Protein AF-A0A2V5KXL5-F1 (afdb_monomer)

Radius of gyration: 15.18 Å; Cα contacts (8 Å, |Δi|>4): 80; chains: 1; bounding box: 30×37×39 Å

Structure (mmCIF, N/CA/C/O backbone):
data_AF-A0A2V5KXL5-F1
#
_entry.id   AF-A0A2V5KXL5-F1
#
loop_
_atom_site.group_PDB
_atom_site.id
_atom_site.type_symbol
_atom_site.label_atom_id
_atom_site.label_alt_id
_atom_site.label_comp_id
_atom_site.label_asym_id
_atom_site.label_entity_id
_atom_site.label_seq_id
_atom_site.pdbx_PDB_ins_code
_atom_site.Cartn_x
_atom_site.Cartn_y
_atom_site.Cartn_z
_atom_site.occupancy
_atom_site.B_iso_or_equiv
_atom_site.auth_seq_id
_atom_site.auth_comp_id
_atom_site.auth_asym_id
_atom_site.auth_atom_id
_atom_site.pdbx_PDB_model_num
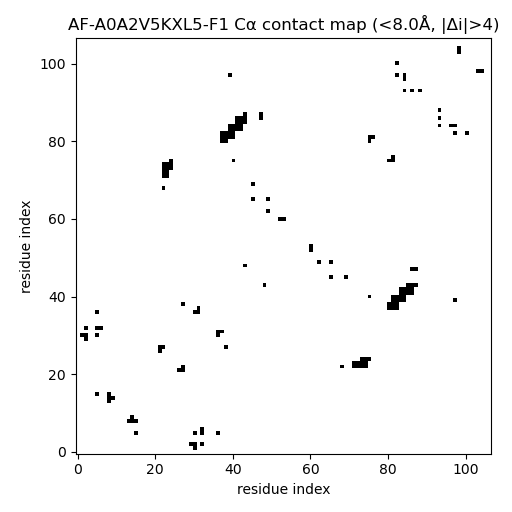ATOM 1 N N . ARG A 1 1 ? -8.866 12.163 -6.874 1.00 85.19 1 ARG A N 1
ATOM 2 C CA . ARG A 1 1 ? -9.982 11.676 -6.022 1.00 85.19 1 ARG A CA 1
ATOM 3 C C . ARG A 1 1 ? -9.499 11.134 -4.675 1.00 85.19 1 ARG A C 1
ATOM 5 O O . ARG A 1 1 ? -9.905 11.688 -3.669 1.00 85.19 1 ARG A O 1
ATOM 12 N N . LEU A 1 2 ? -8.612 10.129 -4.629 1.00 91.06 2 LEU A N 1
ATOM 13 C CA . LEU A 1 2 ? -8.173 9.527 -3.356 1.00 91.06 2 LEU A CA 1
ATOM 14 C C . LEU A 1 2 ? -7.465 10.516 -2.411 1.00 91.06 2 LEU A C 1
ATOM 16 O O . LEU A 1 2 ? -7.827 10.605 -1.247 1.00 91.06 2 LEU A O 1
ATOM 20 N N . ARG A 1 3 ? -6.541 11.333 -2.931 1.00 92.69 3 ARG A N 1
ATOM 21 C CA . ARG A 1 3 ? -5.882 12.404 -2.160 1.00 92.69 3 ARG A CA 1
ATOM 22 C C . ARG A 1 3 ? -6.875 13.377 -1.514 1.00 92.69 3 ARG A C 1
ATOM 24 O O . ARG A 1 3 ? -6.682 13.788 -0.380 1.00 92.69 3 ARG A O 1
ATOM 31 N N . GLU A 1 4 ? -7.943 13.726 -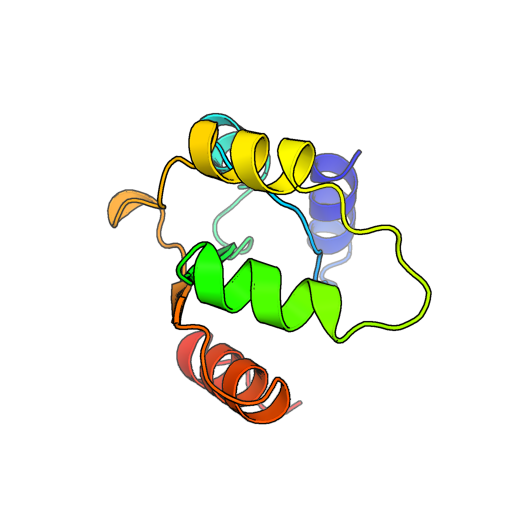2.226 1.00 93.44 4 GLU A N 1
ATOM 32 C CA . GLU A 1 4 ? -8.986 14.611 -1.696 1.00 93.44 4 GLU A CA 1
ATOM 33 C C . GLU A 1 4 ? -9.805 13.927 -0.600 1.00 93.44 4 GLU A C 1
ATOM 35 O O . GLU A 1 4 ? -10.151 14.572 0.382 1.00 93.44 4 GLU A O 1
ATOM 40 N N . GLN A 1 5 ? -10.053 12.618 -0.712 1.00 93.25 5 GLN A N 1
ATOM 41 C CA . GLN A 1 5 ? -10.679 11.854 0.369 1.00 93.25 5 GLN A CA 1
ATOM 42 C C . GLN A 1 5 ? -9.795 11.829 1.621 1.00 93.25 5 GLN A C 1
ATOM 44 O O . GLN A 1 5 ? -10.294 12.072 2.713 1.00 93.25 5 GLN A O 1
ATOM 49 N N . ILE A 1 6 ? -8.483 11.618 1.456 1.00 94.50 6 ILE A N 1
ATOM 50 C CA . ILE A 1 6 ? -7.513 11.674 2.560 1.00 94.50 6 ILE A CA 1
ATOM 51 C C . ILE A 1 6 ? -7.573 13.042 3.248 1.00 94.50 6 ILE A C 1
ATOM 53 O O . ILE A 1 6 ? -7.727 13.112 4.463 1.00 94.50 6 ILE A O 1
ATOM 57 N N . LYS A 1 7 ? -7.522 14.138 2.478 1.00 95.19 7 LYS A N 1
ATOM 58 C CA . LYS A 1 7 ? -7.626 15.497 3.031 1.00 95.19 7 LYS A CA 1
ATOM 59 C C . LYS A 1 7 ? -8.925 15.721 3.808 1.00 95.19 7 LYS A C 1
ATOM 61 O O . LYS A 1 7 ? -8.878 16.342 4.863 1.00 95.19 7 LYS A O 1
ATOM 66 N N . ARG A 1 8 ? -10.064 15.226 3.308 1.00 95.38 8 ARG A N 1
ATOM 67 C CA . ARG A 1 8 ? -11.361 15.356 3.996 1.00 95.38 8 ARG A CA 1
ATOM 68 C C . ARG A 1 8 ? -11.367 14.632 5.337 1.00 95.38 8 ARG A C 1
ATOM 70 O O . ARG A 1 8 ? -11.737 15.247 6.326 1.00 95.38 8 ARG A O 1
ATOM 77 N N . SER A 1 9 ? -10.917 13.377 5.382 1.00 94.75 9 SER A N 1
ATOM 78 C CA . SER A 1 9 ? -10.847 12.613 6.635 1.00 94.75 9 SER A CA 1
ATOM 79 C C . SER A 1 9 ? -9.898 13.264 7.643 1.00 94.75 9 SER A C 1
ATOM 81 O O . SER A 1 9 ? -10.250 13.399 8.810 1.00 94.75 9 SER A O 1
ATOM 83 N N . LEU A 1 10 ? -8.742 13.766 7.187 1.00 94.31 10 LEU A N 1
ATOM 84 C CA . LEU A 1 10 ? -7.812 14.514 8.041 1.00 94.31 10 LEU A CA 1
ATOM 85 C C . LEU A 1 10 ? -8.447 15.799 8.597 1.00 94.31 10 LEU A C 1
ATOM 87 O O . LEU A 1 10 ? -8.331 16.071 9.790 1.00 94.31 10 LEU A O 1
ATOM 91 N N . ALA A 1 11 ? -9.144 16.572 7.759 1.00 95.12 11 ALA A N 1
ATOM 92 C CA . ALA A 1 11 ? -9.824 17.798 8.182 1.00 95.12 11 ALA A CA 1
ATOM 93 C C . ALA A 1 11 ? -10.963 17.522 9.180 1.00 95.12 11 ALA A C 1
ATOM 95 O O . ALA A 1 11 ? -11.138 18.281 10.130 1.00 95.12 11 ALA A O 1
ATOM 96 N N . ALA A 1 12 ? -11.694 16.420 8.995 1.00 95.44 12 ALA A N 1
ATOM 97 C CA . ALA A 1 12 ? -12.751 15.969 9.897 1.00 95.44 12 ALA A CA 1
ATOM 98 C C . ALA A 1 12 ? -12.223 15.281 11.173 1.00 95.44 12 ALA A C 1
ATOM 100 O O . ALA A 1 12 ? -13.009 14.988 12.069 1.00 95.44 12 ALA A O 1
ATOM 101 N N . ARG A 1 13 ? -10.905 15.036 11.277 1.00 92.50 13 ARG A N 1
ATOM 102 C CA . ARG A 1 13 ? -10.269 14.234 12.342 1.00 92.50 13 ARG A CA 1
ATOM 103 C C . ARG A 1 13 ? -10.859 12.823 12.466 1.00 92.50 13 ARG A C 1
ATOM 105 O O . ARG A 1 13 ? -10.965 12.273 13.559 1.00 92.50 13 ARG A O 1
ATOM 112 N N . GLU A 1 14 ? -11.219 12.235 11.332 1.00 93.44 14 GLU A N 1
ATOM 113 C CA . GLU A 1 14 ? -11.768 10.886 11.245 1.00 93.44 14 GLU A CA 1
ATOM 114 C C . GLU A 1 14 ? -10.701 9.880 10.810 1.00 93.44 14 GLU A C 1
ATOM 116 O O . GLU 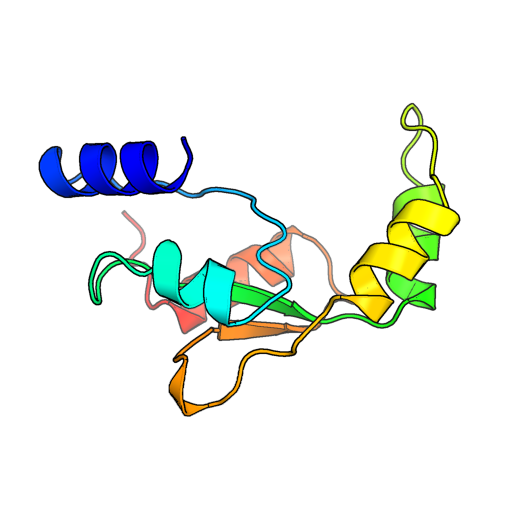A 1 14 ? -9.869 10.149 9.938 1.00 93.44 14 GLU A O 1
ATOM 121 N N . ASN A 1 15 ? -10.771 8.674 11.373 1.00 91.44 15 ASN A N 1
ATOM 122 C CA . ASN A 1 15 ? -9.941 7.557 10.941 1.00 91.44 15 ASN A CA 1
ATOM 123 C C . ASN A 1 15 ? -10.535 6.918 9.680 1.00 91.44 15 ASN A C 1
ATOM 125 O O . ASN A 1 15 ? -11.721 6.595 9.639 1.00 91.44 15 ASN A O 1
ATOM 129 N N . ALA A 1 16 ? -9.700 6.669 8.670 1.00 92.56 16 ALA A N 1
ATOM 130 C CA . ALA A 1 16 ? -10.108 6.006 7.436 1.00 92.56 16 ALA A CA 1
ATOM 131 C C . ALA A 1 16 ? -9.065 4.977 6.984 1.00 92.56 16 ALA A C 1
ATOM 133 O O . ALA A 1 16 ? -7.861 5.199 7.099 1.00 92.56 16 ALA A O 1
ATOM 134 N N . VAL A 1 17 ? -9.539 3.867 6.412 1.00 93.88 17 VAL A N 1
ATOM 135 C CA . VAL A 1 17 ? -8.702 2.863 5.742 1.00 93.88 17 VAL A CA 1
ATOM 136 C C . VAL A 1 17 ? -9.106 2.817 4.276 1.00 93.88 17 VAL A C 1
ATOM 138 O O . VAL A 1 17 ? -10.279 2.645 3.951 1.00 93.88 17 VAL A O 1
ATOM 141 N N . LEU A 1 18 ? -8.133 2.992 3.385 1.00 93.50 18 LEU A N 1
ATOM 142 C CA . LEU A 1 18 ? -8.357 3.085 1.946 1.00 93.50 18 LEU A CA 1
ATOM 143 C C . LEU A 1 18 ? -7.500 2.044 1.226 1.00 93.50 18 LEU A C 1
ATOM 145 O O . LEU A 1 18 ? -6.294 1.972 1.448 1.00 93.50 18 LEU A O 1
ATOM 149 N N . ALA A 1 19 ? -8.112 1.268 0.333 1.00 91.56 19 ALA A N 1
ATOM 150 C CA . ALA A 1 19 ? -7.387 0.354 -0.542 1.00 91.56 19 ALA A CA 1
ATOM 151 C C . ALA A 1 19 ? -6.948 1.088 -1.820 1.00 91.56 19 ALA A C 1
ATOM 153 O O . ALA A 1 19 ? -7.767 1.678 -2.526 1.00 91.56 19 ALA A O 1
ATOM 154 N N . CYS A 1 20 ? -5.651 1.053 -2.122 1.00 91.38 20 CYS A N 1
ATOM 155 C CA . CYS A 1 20 ? -5.068 1.621 -3.334 1.00 91.38 20 CYS A CA 1
ATOM 156 C C . CYS A 1 20 ? -3.834 0.809 -3.726 1.00 91.38 20 CYS A C 1
ATOM 158 O O . CYS A 1 20 ? -3.075 0.408 -2.850 1.00 91.38 20 CYS A O 1
ATOM 160 N N . SER A 1 21 ? -3.621 0.585 -5.025 1.00 86.50 21 SER A N 1
ATOM 161 C CA . SER A 1 21 ? -2.437 -0.131 -5.505 1.00 86.50 21 SER A CA 1
ATOM 162 C C . SER A 1 21 ? -1.146 0.653 -5.255 1.00 86.50 21 SER A C 1
ATOM 164 O O . SER A 1 21 ? -0.154 0.048 -4.877 1.00 86.50 21 SER A O 1
ATOM 166 N N . ALA A 1 22 ? -1.165 1.984 -5.439 1.00 85.56 22 ALA A N 1
ATOM 167 C CA . ALA A 1 22 ? -0.060 2.912 -5.146 1.00 85.56 22 ALA A CA 1
ATOM 168 C C . ALA A 1 22 ? 1.344 2.352 -5.485 1.00 85.56 22 ALA A C 1
ATOM 170 O O . ALA A 1 22 ? 2.289 2.476 -4.703 1.00 85.56 22 ALA A O 1
ATOM 171 N N . LEU A 1 23 ? 1.444 1.723 -6.663 1.00 89.31 23 LEU A N 1
ATOM 172 C CA . LEU A 1 23 ? 2.563 0.854 -7.048 1.00 89.31 23 LEU A CA 1
ATOM 173 C C . LEU A 1 23 ? 3.889 1.612 -7.141 1.00 89.31 23 LEU A C 1
ATOM 175 O O . LEU A 1 23 ? 4.917 1.102 -6.718 1.00 89.31 23 LEU A O 1
ATOM 179 N N . LYS A 1 24 ? 3.840 2.859 -7.619 1.00 91.94 24 LYS A N 1
ATOM 180 C CA . LYS A 1 24 ? 5.007 3.734 -7.783 1.00 91.94 24 LYS A CA 1
ATOM 181 C C . LYS A 1 24 ? 5.177 4.671 -6.594 1.00 91.94 24 LYS A C 1
ATOM 183 O O . LYS A 1 24 ? 4.190 5.223 -6.090 1.00 91.94 24 LYS A O 1
ATOM 188 N N . ARG A 1 25 ? 6.425 4.957 -6.226 1.00 93.31 25 ARG A N 1
ATOM 189 C CA . ARG A 1 25 ? 6.820 5.914 -5.183 1.00 93.31 25 ARG A CA 1
ATOM 190 C C . ARG A 1 25 ? 6.165 7.275 -5.388 1.00 93.31 25 ARG A C 1
ATOM 192 O O . ARG A 1 25 ? 5.547 7.807 -4.472 1.00 93.31 25 ARG A O 1
ATOM 199 N N . LYS A 1 26 ? 6.155 7.778 -6.628 1.00 93.06 26 LYS A N 1
ATOM 200 C CA . LYS A 1 26 ? 5.501 9.052 -6.985 1.00 93.06 26 LYS A CA 1
ATOM 201 C C . LYS A 1 26 ? 4.022 9.108 -6.569 1.00 93.06 26 LYS A C 1
ATOM 203 O O . LYS A 1 26 ? 3.526 10.170 -6.190 1.00 93.06 26 LYS A O 1
ATOM 208 N N . TYR A 1 27 ? 3.298 7.988 -6.636 1.00 92.69 27 TYR A N 1
ATOM 209 C CA . TYR A 1 27 ? 1.904 7.940 -6.190 1.00 92.69 27 TYR A CA 1
ATOM 210 C C . TYR A 1 27 ? 1.794 7.968 -4.667 1.00 92.69 27 TYR A C 1
ATOM 212 O O . TYR A 1 27 ? 0.937 8.682 -4.145 1.00 92.69 27 TYR A O 1
ATOM 220 N N . ARG A 1 28 ? 2.669 7.247 -3.956 1.00 94.00 28 ARG A N 1
ATOM 221 C CA . ARG A 1 28 ? 2.724 7.272 -2.488 1.00 94.00 28 ARG A CA 1
ATOM 222 C C . ARG A 1 28 ? 3.060 8.668 -1.975 1.00 94.00 28 ARG A C 1
ATOM 224 O O . ARG A 1 28 ? 2.350 9.170 -1.110 1.00 94.00 28 ARG A O 1
ATOM 231 N N . ASP A 1 29 ? 4.020 9.346 -2.593 1.00 92.19 29 ASP A N 1
ATOM 232 C CA . ASP A 1 29 ? 4.379 10.727 -2.257 1.00 92.19 29 ASP A CA 1
ATOM 233 C C . ASP A 1 29 ? 3.210 11.698 -2.488 1.00 92.19 29 ASP A C 1
ATOM 235 O O . ASP A 1 29 ? 2.928 12.551 -1.650 1.00 92.19 29 ASP A O 1
ATOM 239 N N . CYS A 1 30 ? 2.452 11.529 -3.575 1.00 92.88 30 CYS A N 1
ATOM 240 C CA . CYS A 1 30 ? 1.257 12.338 -3.840 1.00 92.88 30 CYS A CA 1
ATOM 241 C C . CYS A 1 30 ? 0.135 12.115 -2.804 1.00 92.88 30 CYS A C 1
ATOM 243 O O . CYS A 1 30 ? -0.600 13.048 -2.458 1.00 92.88 30 CYS A O 1
ATOM 245 N N . LEU A 1 31 ? -0.019 10.880 -2.317 1.00 92.94 31 LEU A N 1
ATOM 246 C CA . LEU A 1 31 ? -1.033 10.505 -1.328 1.00 92.94 31 LEU A CA 1
ATOM 247 C C . LEU A 1 31 ? -0.607 10.818 0.115 1.00 92.94 31 LEU A C 1
ATOM 249 O O . LEU A 1 31 ? -1.481 10.995 0.965 1.00 92.94 31 LEU A O 1
ATOM 253 N N . ARG A 1 32 ? 0.697 10.937 0.395 1.00 93.00 32 ARG A N 1
ATOM 254 C CA . ARG A 1 32 ? 1.251 11.295 1.708 1.00 93.00 32 ARG A CA 1
ATOM 255 C C . ARG A 1 32 ? 1.046 12.787 1.989 1.00 93.00 32 ARG A C 1
ATOM 257 O O . ARG A 1 32 ? 1.960 13.596 1.880 1.00 93.00 32 ARG A O 1
ATOM 264 N N . VAL A 1 33 ? -0.189 13.158 2.334 1.00 93.00 33 VAL A N 1
ATOM 265 C CA . VAL A 1 33 ? -0.572 14.551 2.631 1.00 93.00 33 VAL A CA 1
ATOM 266 C C . VAL A 1 33 ? 0.205 15.101 3.832 1.00 93.00 33 VAL A C 1
ATOM 268 O O . VAL A 1 33 ? 0.654 16.242 3.795 1.00 93.00 33 VAL A O 1
ATOM 271 N N . ASN A 1 34 ? 0.369 14.296 4.883 1.00 91.81 34 ASN A N 1
ATOM 272 C CA . ASN A 1 34 ? 1.173 14.602 6.065 1.00 91.81 34 ASN A CA 1
ATOM 273 C C . ASN A 1 34 ? 1.636 13.288 6.742 1.00 91.81 34 ASN A C 1
ATOM 275 O O . ASN A 1 34 ? 1.464 12.200 6.187 1.00 91.81 34 ASN A O 1
ATOM 279 N N . ARG A 1 35 ? 2.218 13.380 7.947 1.00 90.12 35 ARG A N 1
ATOM 280 C CA . ARG A 1 35 ? 2.734 12.226 8.711 1.00 90.12 35 ARG A CA 1
ATOM 281 C C . ARG A 1 35 ? 1.653 11.295 9.276 1.00 90.12 35 ARG A C 1
ATOM 283 O O . ARG A 1 35 ? 2.000 10.182 9.679 1.00 90.12 35 ARG A O 1
ATOM 290 N N . ASP A 1 36 ? 0.392 11.718 9.293 1.00 91.62 36 ASP A N 1
ATOM 291 C CA . ASP A 1 36 ? -0.736 10.920 9.793 1.00 91.62 36 ASP A CA 1
ATOM 292 C C . ASP A 1 36 ? -1.197 9.889 8.754 1.00 91.62 36 ASP A C 1
ATOM 294 O O . ASP A 1 36 ? -1.808 8.878 9.094 1.00 91.62 36 ASP A O 1
ATOM 298 N N . VAL A 1 37 ? -0.839 10.089 7.480 1.00 93.75 37 VAL A N 1
ATOM 299 C CA . VAL A 1 37 ? -1.084 9.115 6.413 1.00 93.75 37 VAL A CA 1
ATOM 300 C C . VAL A 1 37 ? -0.031 8.011 6.476 1.00 93.75 37 VAL A C 1
ATOM 302 O O . VAL A 1 37 ? 1.135 8.220 6.132 1.00 93.75 37 VAL A O 1
ATOM 305 N N . LYS A 1 38 ? -0.446 6.816 6.899 1.00 93.38 38 LYS A N 1
ATOM 306 C CA . LYS A 1 38 ? 0.401 5.617 6.938 1.00 93.38 38 LYS A CA 1
ATOM 307 C C . LYS A 1 38 ? 0.126 4.721 5.734 1.00 93.38 38 LYS A C 1
ATOM 309 O O . LYS A 1 38 ? -1.021 4.555 5.327 1.00 93.38 38 LYS A O 1
ATOM 314 N N . PHE A 1 39 ? 1.180 4.118 5.190 1.00 95.06 39 PHE A N 1
ATOM 315 C CA . PHE A 1 39 ? 1.077 3.124 4.123 1.00 95.06 39 PHE A CA 1
ATOM 316 C C . PHE A 1 39 ? 1.307 1.732 4.693 1.00 95.06 39 PHE A C 1
ATOM 318 O O . PHE A 1 39 ? 2.224 1.539 5.487 1.00 95.06 39 PHE A O 1
ATOM 325 N N . VAL A 1 40 ? 0.500 0.771 4.249 1.00 95.81 40 VAL A N 1
ATOM 326 C CA . VAL A 1 40 ? 0.709 -0.655 4.503 1.00 95.81 40 VAL A CA 1
ATOM 327 C C . VAL A 1 40 ? 0.916 -1.335 3.159 1.00 95.81 40 VAL A C 1
ATOM 329 O O . VAL A 1 40 ? 0.024 -1.318 2.311 1.00 95.81 40 VAL A O 1
ATOM 332 N N . PHE A 1 41 ? 2.096 -1.907 2.960 1.00 95.50 41 PHE A N 1
ATOM 333 C CA . PHE A 1 41 ? 2.451 -2.662 1.771 1.00 95.50 41 PHE A CA 1
ATOM 334 C C . PHE A 1 41 ? 2.332 -4.157 2.055 1.00 95.50 41 PHE A C 1
ATOM 336 O O . PHE A 1 41 ? 3.055 -4.709 2.883 1.00 95.50 41 PHE A O 1
ATOM 343 N N . LEU A 1 42 ? 1.389 -4.805 1.373 1.00 93.81 42 LEU A N 1
ATOM 344 C CA . LEU A 1 42 ? 1.184 -6.246 1.458 1.00 93.81 42 LEU A CA 1
ATOM 345 C C . LEU A 1 42 ? 2.102 -6.928 0.446 1.00 93.81 42 LEU A C 1
ATOM 347 O O . LEU A 1 42 ? 1.774 -7.007 -0.739 1.00 93.81 42 LEU A O 1
ATOM 351 N N . ARG A 1 43 ? 3.261 -7.386 0.916 1.00 93.38 43 ARG A N 1
ATOM 352 C CA . ARG A 1 43 ? 4.275 -8.024 0.081 1.00 93.38 43 ARG A CA 1
ATOM 353 C C . ARG A 1 43 ? 3.951 -9.497 -0.100 1.00 93.38 43 ARG A C 1
ATOM 355 O O . ARG A 1 43 ? 3.701 -10.212 0.863 1.00 93.38 43 ARG A O 1
ATOM 362 N N . GLY A 1 44 ? 3.967 -9.968 -1.335 1.00 90.50 44 GLY A N 1
ATOM 363 C CA . GLY A 1 44 ? 3.840 -11.384 -1.642 1.00 90.50 44 GLY A CA 1
ATOM 364 C C . GLY A 1 44 ? 4.322 -11.663 -3.049 1.00 90.50 44 GLY A C 1
ATOM 365 O O . GLY A 1 44 ? 4.295 -10.783 -3.909 1.00 90.50 44 GLY A O 1
ATOM 366 N N . ASP A 1 45 ? 4.768 -12.890 -3.281 1.00 88.31 45 ASP A N 1
ATOM 367 C CA . ASP A 1 45 ? 5.186 -13.295 -4.612 1.00 88.31 45 ASP A CA 1
ATOM 368 C C . ASP A 1 45 ? 3.984 -13.422 -5.571 1.00 88.31 45 ASP A C 1
ATOM 370 O O . ASP A 1 45 ? 2.823 -13.606 -5.178 1.00 88.31 45 ASP A O 1
ATOM 374 N N . SER A 1 46 ? 4.273 -13.315 -6.867 1.00 86.38 46 SER A N 1
ATOM 375 C CA . SER A 1 46 ? 3.257 -13.371 -7.922 1.00 86.38 46 SER A CA 1
ATOM 376 C C . SER A 1 46 ? 2.488 -14.699 -7.931 1.00 86.38 46 SER A C 1
ATOM 378 O O . SER A 1 46 ? 1.282 -14.715 -8.191 1.00 86.38 46 SER A O 1
ATOM 380 N N . ALA A 1 47 ? 3.137 -15.815 -7.581 1.00 87.81 47 ALA A N 1
ATOM 381 C CA . ALA A 1 47 ? 2.510 -17.135 -7.582 1.00 87.81 47 ALA A CA 1
ATOM 382 C C . ALA A 1 47 ? 1.466 -17.276 -6.459 1.00 87.81 47 ALA A C 1
ATOM 384 O O . ALA A 1 47 ? 0.367 -17.792 -6.692 1.00 87.81 47 ALA A O 1
ATOM 385 N N . LEU A 1 48 ? 1.772 -16.774 -5.264 1.00 88.12 48 LEU A N 1
ATOM 386 C CA . LEU A 1 48 ? 0.893 -16.728 -4.104 1.00 88.12 48 LEU A CA 1
ATOM 387 C C . LEU A 1 48 ? -0.324 -15.849 -4.389 1.00 88.12 48 LEU A C 1
ATOM 389 O O . LEU A 1 48 ? -1.458 -16.284 -4.167 1.00 88.12 48 LEU A O 1
ATOM 393 N N . ILE A 1 49 ? -0.109 -14.648 -4.931 1.00 88.06 49 ILE A N 1
ATOM 394 C CA . ILE A 1 49 ? -1.199 -13.725 -5.272 1.00 88.06 49 ILE A CA 1
ATOM 395 C C . ILE A 1 49 ? -2.083 -14.322 -6.375 1.00 88.06 49 ILE A C 1
ATOM 397 O O . ILE A 1 49 ? -3.308 -14.349 -6.235 1.00 88.06 49 ILE A O 1
ATOM 401 N N . ALA A 1 50 ? -1.493 -14.893 -7.430 1.00 86.12 50 ALA A N 1
ATOM 402 C CA . ALA A 1 50 ? -2.241 -15.566 -8.491 1.00 86.12 50 ALA A CA 1
ATOM 403 C C . ALA A 1 50 ? -3.064 -16.751 -7.960 1.00 86.12 50 ALA A C 1
ATOM 405 O O . ALA A 1 50 ? -4.215 -16.946 -8.361 1.00 86.12 50 ALA A O 1
ATOM 406 N N . LYS A 1 51 ? -2.505 -17.538 -7.029 1.00 86.12 51 LYS A N 1
ATOM 407 C CA . LYS A 1 51 ? -3.226 -18.626 -6.356 1.00 86.12 51 LYS A CA 1
ATOM 408 C C . LYS A 1 51 ? -4.424 -18.083 -5.576 1.00 86.12 51 LYS A C 1
ATOM 410 O O . LYS A 1 51 ? -5.528 -18.590 -5.757 1.00 86.12 51 LYS A O 1
ATOM 415 N N . GLN A 1 52 ? -4.242 -17.042 -4.763 1.00 83.88 52 GLN A N 1
ATOM 416 C CA . GLN A 1 52 ? -5.331 -16.437 -3.985 1.00 83.88 52 GLN A CA 1
ATOM 417 C C . GLN A 1 52 ? -6.442 -15.863 -4.874 1.00 83.88 52 GLN A C 1
ATOM 419 O O . GLN A 1 52 ? -7.622 -16.063 -4.583 1.00 83.88 52 GLN A O 1
ATOM 424 N N . LEU A 1 53 ? -6.084 -15.190 -5.971 1.00 81.88 53 LEU A N 1
ATOM 425 C CA . LEU A 1 53 ? -7.054 -14.611 -6.903 1.00 81.88 53 LEU A CA 1
ATOM 426 C C . LEU A 1 53 ? -7.867 -15.687 -7.630 1.00 81.88 53 LEU A C 1
ATOM 428 O O . LEU A 1 53 ? -9.080 -15.547 -7.746 1.00 81.88 53 LEU A O 1
ATOM 432 N N . ARG A 1 54 ? -7.242 -16.806 -8.020 1.00 80.75 54 ARG A N 1
ATOM 433 C CA . ARG A 1 54 ? -7.942 -17.957 -8.622 1.00 80.75 54 ARG A CA 1
ATOM 434 C C . ARG A 1 54 ? -8.979 -18.604 -7.704 1.00 80.75 54 ARG A C 1
ATOM 436 O O . ARG A 1 54 ? -9.948 -19.172 -8.198 1.00 80.75 54 ARG A O 1
ATOM 443 N N . HIS A 1 55 ? -8.769 -18.568 -6.389 1.00 78.50 55 HIS A N 1
ATOM 444 C CA . HIS A 1 55 ? -9.710 -19.149 -5.429 1.00 78.50 55 HIS A CA 1
ATOM 445 C C . HIS A 1 55 ? -10.953 -18.272 -5.198 1.00 78.50 55 HIS A C 1
ATOM 447 O O . HIS A 1 55 ? -11.955 -18.771 -4.681 1.00 78.50 55 HIS A O 1
ATOM 453 N N . ARG A 1 56 ? -10.935 -16.991 -5.596 1.00 76.88 56 ARG A N 1
ATOM 454 C CA . ARG A 1 56 ? -12.101 -16.105 -5.484 1.00 76.88 56 ARG A CA 1
ATOM 455 C C . ARG A 1 56 ? -13.095 -16.410 -6.606 1.00 76.88 56 ARG A C 1
ATOM 457 O O . ARG A 1 56 ? -12.856 -16.097 -7.768 1.00 76.88 56 ARG A O 1
ATOM 464 N N . ARG A 1 57 ? -14.239 -17.006 -6.261 1.00 57.53 57 ARG A N 1
ATOM 465 C CA . ARG A 1 57 ? -15.359 -17.184 -7.200 1.00 57.53 57 ARG A CA 1
ATOM 466 C C . ARG A 1 57 ? -15.970 -15.814 -7.527 1.00 57.53 57 ARG A C 1
ATOM 468 O O . ARG A 1 57 ? -16.277 -15.061 -6.611 1.00 57.53 57 ARG A O 1
ATOM 475 N N . GLY A 1 58 ? -16.156 -15.505 -8.813 1.00 59.62 58 GLY A N 1
ATOM 476 C CA . GLY A 1 58 ? -16.926 -14.334 -9.267 1.00 59.62 58 GLY A CA 1
ATOM 477 C C . GLY A 1 58 ? -16.127 -13.124 -9.767 1.00 59.62 58 GLY A C 1
ATOM 478 O O . GLY A 1 58 ? -16.738 -12.188 -10.273 1.00 59.62 58 GLY A O 1
ATOM 479 N N . HIS A 1 59 ? -14.792 -13.135 -9.703 1.00 60.00 59 HIS A N 1
ATOM 480 C CA . HIS A 1 59 ? -13.966 -12.098 -10.332 1.00 60.00 59 HIS A CA 1
ATOM 481 C C . HIS A 1 59 ? -13.084 -12.708 -11.420 1.00 60.00 59 HIS A C 1
ATOM 483 O O . HIS A 1 59 ? -12.319 -13.636 -11.165 1.00 60.00 59 HIS A O 1
ATOM 489 N N . PHE A 1 60 ? -13.208 -12.189 -12.643 1.00 56.78 60 PHE A N 1
ATOM 490 C CA . PHE A 1 60 ? -12.340 -12.553 -13.756 1.00 56.78 60 PHE A CA 1
ATOM 491 C C . PHE A 1 60 ? -10.900 -12.173 -13.393 1.00 56.78 60 PHE A C 1
ATOM 493 O O . PHE A 1 60 ? -10.578 -10.999 -13.217 1.00 56.78 60 PHE A O 1
ATOM 500 N N . PHE A 1 61 ? -10.051 -13.179 -13.199 1.00 65.00 61 PHE A N 1
ATOM 501 C CA . PHE A 1 61 ? -8.643 -12.974 -12.901 1.00 6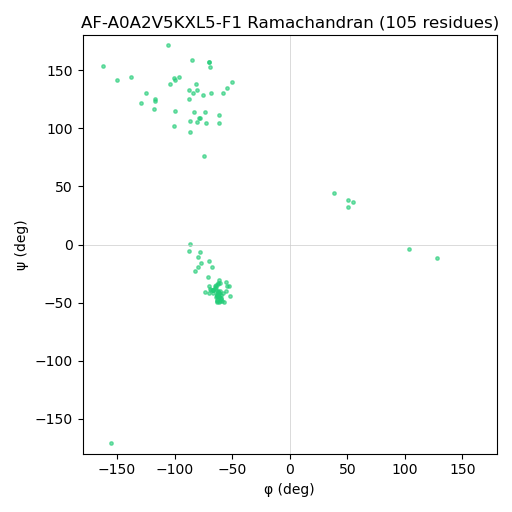5.00 61 PHE A CA 1
ATOM 502 C C . PHE A 1 61 ? -7.891 -12.686 -14.201 1.00 65.00 61 PHE A C 1
ATOM 504 O O . PHE A 1 61 ? -7.641 -13.593 -14.997 1.00 65.00 61 PHE A O 1
ATOM 511 N N . ASP A 1 62 ? -7.519 -11.425 -14.397 1.00 77.56 62 ASP A N 1
ATOM 512 C CA . ASP A 1 62 ? -6.674 -11.013 -15.509 1.00 77.56 62 ASP A CA 1
ATOM 513 C C . ASP A 1 62 ? -5.189 -11.164 -15.131 1.00 77.56 62 ASP A C 1
ATOM 515 O O . ASP A 1 62 ? -4.629 -10.393 -14.346 1.00 77.56 62 ASP A O 1
ATOM 519 N N . ARG A 1 63 ? -4.541 -12.192 -15.693 1.00 78.31 63 ARG A N 1
ATOM 520 C CA . ARG A 1 63 ? -3.100 -12.433 -15.511 1.00 78.31 63 ARG A CA 1
ATOM 521 C C . ARG A 1 63 ? -2.252 -11.290 -16.061 1.00 78.31 63 ARG A C 1
ATOM 523 O O . ARG A 1 63 ? -1.184 -11.034 -15.509 1.00 78.31 63 ARG A O 1
ATOM 530 N N . ALA A 1 64 ? -2.700 -10.633 -17.132 1.00 83.50 64 ALA A N 1
ATOM 531 C CA . ALA A 1 64 ? -1.980 -9.515 -17.724 1.00 83.50 64 ALA A CA 1
ATOM 532 C C . ALA A 1 64 ? -1.999 -8.311 -16.779 1.00 83.50 64 ALA A C 1
ATOM 534 O O . ALA A 1 64 ? -0.959 -7.688 -16.584 1.00 83.50 64 ALA A O 1
ATOM 535 N N . LEU A 1 65 ? -3.130 -8.064 -16.106 1.00 84.75 65 LEU A N 1
ATOM 536 C CA . LEU A 1 65 ? -3.226 -7.039 -15.066 1.00 84.75 65 LEU A CA 1
ATOM 537 C C . LEU A 1 65 ? -2.315 -7.345 -13.873 1.00 84.75 65 LEU A C 1
ATOM 539 O O . LEU A 1 65 ? -1.629 -6.453 -13.384 1.00 84.75 65 LEU A O 1
ATOM 543 N N . LEU A 1 66 ? -2.273 -8.598 -13.400 1.00 86.38 66 LEU A N 1
ATOM 544 C CA . LEU A 1 66 ? -1.350 -8.960 -12.319 1.00 86.38 66 LEU A CA 1
ATOM 545 C C . LEU A 1 66 ? 0.102 -8.708 -12.738 1.00 86.38 66 LEU A C 1
ATOM 547 O O . LEU A 1 66 ? 0.856 -8.093 -11.991 1.00 86.38 66 LEU A O 1
ATOM 551 N N . LYS A 1 67 ? 0.477 -9.140 -13.947 1.00 87.94 67 LYS A N 1
ATOM 552 C CA . LYS A 1 67 ? 1.820 -8.915 -14.483 1.00 87.94 67 LYS A CA 1
ATOM 553 C C . LYS A 1 67 ? 2.148 -7.423 -14.563 1.00 87.94 67 LYS A C 1
ATOM 555 O O . LYS A 1 67 ? 3.185 -7.025 -14.053 1.00 87.94 67 LYS A O 1
ATOM 560 N N . SER A 1 68 ? 1.258 -6.599 -15.119 1.00 89.38 68 SER A N 1
ATOM 561 C CA . SER A 1 68 ? 1.501 -5.157 -15.225 1.00 89.38 68 SER A CA 1
ATOM 562 C C . SER A 1 68 ? 1.635 -4.491 -13.856 1.00 89.38 68 SER A C 1
ATOM 564 O O . SER A 1 68 ? 2.424 -3.568 -13.707 1.00 89.38 68 SER A O 1
ATOM 566 N N . GLN A 1 69 ? 0.903 -4.961 -12.837 1.00 89.88 69 GLN A N 1
ATOM 567 C CA . GLN A 1 69 ? 1.059 -4.433 -11.481 1.00 89.88 69 GLN A CA 1
ATOM 568 C C . GLN A 1 69 ? 2.425 -4.751 -10.873 1.00 89.88 69 GLN A C 1
ATOM 570 O O . GLN A 1 69 ? 2.984 -3.890 -10.203 1.00 89.88 69 GLN A O 1
ATOM 575 N N . PHE A 1 70 ? 2.955 -5.953 -11.108 1.00 90.38 70 PHE A N 1
ATOM 576 C CA . PHE A 1 70 ? 4.309 -6.314 -10.684 1.00 90.38 70 PHE A CA 1
ATOM 577 C C . PHE A 1 70 ? 5.381 -5.567 -11.483 1.00 90.38 70 PHE A C 1
ATOM 579 O O . PHE A 1 70 ? 6.364 -5.135 -10.894 1.00 90.38 70 PHE A O 1
ATOM 586 N N . ASP A 1 71 ? 5.178 -5.369 -12.788 1.00 91.88 71 ASP A N 1
ATOM 587 C CA . ASP A 1 71 ? 6.101 -4.602 -13.633 1.00 91.88 71 ASP A CA 1
ATOM 588 C C . ASP A 1 71 ? 6.172 -3.118 -13.197 1.00 91.88 71 ASP A C 1
ATOM 590 O O . ASP A 1 71 ? 7.230 -2.499 -13.261 1.00 91.88 71 ASP A O 1
ATOM 594 N N . ASP A 1 72 ? 5.056 -2.548 -12.725 1.00 92.19 72 ASP A N 1
ATOM 595 C CA . ASP A 1 72 ? 4.968 -1.169 -12.220 1.00 92.19 72 ASP A CA 1
ATOM 596 C C . ASP A 1 72 ? 5.308 -1.021 -10.722 1.00 92.19 72 ASP A C 1
ATOM 598 O O . ASP A 1 72 ? 5.304 0.104 -10.205 1.00 92.19 72 ASP A O 1
ATOM 602 N N . LEU A 1 73 ? 5.527 -2.126 -10.003 1.00 93.25 73 LEU A N 1
ATOM 603 C CA . LEU A 1 73 ? 5.741 -2.120 -8.559 1.00 93.25 73 LEU A CA 1
ATOM 604 C C . LEU A 1 73 ? 7.135 -1.588 -8.218 1.00 93.25 73 LEU A C 1
ATOM 606 O O . LEU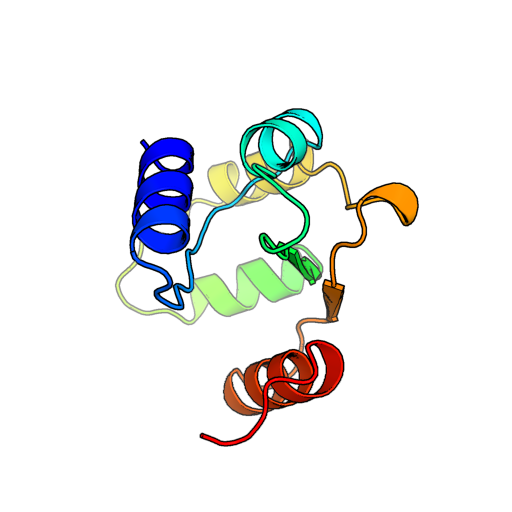 A 1 73 ? 8.151 -2.235 -8.446 1.00 93.25 73 LEU A O 1
ATOM 610 N N . GLU A 1 74 ? 7.164 -0.438 -7.561 1.00 93.88 74 GLU A N 1
ATOM 611 C CA . GLU A 1 74 ? 8.341 0.080 -6.877 1.00 93.88 74 GLU A CA 1
ATOM 612 C C . GLU A 1 74 ? 8.177 -0.221 -5.384 1.00 93.88 74 GLU A C 1
ATOM 614 O O . GLU A 1 74 ? 7.413 0.469 -4.696 1.00 93.88 74 GLU A O 1
ATOM 619 N N . GLU A 1 75 ? 8.858 -1.257 -4.879 1.00 92.94 75 GLU A N 1
ATOM 620 C CA . GLU A 1 75 ? 8.778 -1.627 -3.459 1.00 92.94 75 GLU A CA 1
ATOM 621 C C . GLU A 1 75 ? 9.115 -0.426 -2.556 1.00 92.94 75 GLU A C 1
ATOM 623 O O . GLU A 1 75 ? 10.093 0.286 -2.827 1.00 92.94 75 GLU A O 1
ATOM 628 N N . PRO A 1 76 ? 8.320 -0.172 -1.495 1.00 93.19 76 PRO A N 1
ATOM 629 C CA . PRO A 1 76 ? 8.578 0.941 -0.598 1.00 93.19 76 PRO A CA 1
ATOM 630 C C . PRO A 1 76 ? 9.966 0.869 0.027 1.00 93.19 76 PRO A C 1
ATOM 632 O O . PRO A 1 76 ? 10.358 -0.150 0.594 1.00 93.19 76 PRO A O 1
ATOM 635 N N . GLN A 1 77 ? 10.687 1.979 -0.053 1.00 91.62 77 GLN A N 1
ATOM 636 C CA . GLN A 1 77 ? 12.014 2.110 0.534 1.00 91.62 77 GLN A CA 1
ATOM 637 C C . GLN A 1 77 ? 11.927 2.515 2.020 1.00 91.62 77 GLN A C 1
ATOM 639 O O . GLN A 1 77 ? 10.904 3.059 2.452 1.00 91.62 77 GLN A O 1
ATOM 644 N N . PRO A 1 78 ? 12.971 2.271 2.840 1.00 87.38 78 PRO A N 1
ATOM 645 C CA . PRO A 1 78 ? 12.940 2.578 4.275 1.00 87.38 78 PRO A CA 1
ATOM 646 C C . PRO A 1 78 ? 12.611 4.043 4.612 1.00 87.38 78 PRO A C 1
ATOM 648 O O . PRO A 1 78 ? 11.953 4.317 5.615 1.00 87.38 78 PRO A O 1
ATOM 651 N N . ASP A 1 79 ? 13.007 4.990 3.758 1.00 89.44 79 ASP A N 1
ATOM 652 C CA . ASP A 1 79 ? 12.721 6.423 3.900 1.00 89.44 79 ASP A CA 1
ATOM 653 C C . ASP A 1 79 ? 11.230 6.766 3.736 1.00 89.44 79 ASP A C 1
ATOM 655 O O . ASP A 1 79 ? 10.760 7.795 4.223 1.00 89.44 79 ASP A O 1
ATOM 659 N N . GLU A 1 80 ? 10.446 5.885 3.115 1.00 90.25 80 GLU A N 1
ATOM 660 C CA . GLU A 1 80 ? 9.014 6.081 2.891 1.00 90.25 80 GLU A CA 1
ATOM 661 C C . GLU A 1 80 ? 8.152 5.770 4.122 1.00 90.25 80 GLU A C 1
ATOM 663 O O . GLU A 1 80 ? 6.952 6.078 4.123 1.00 90.25 80 GLU A O 1
ATOM 668 N N . SER A 1 81 ? 8.742 5.167 5.165 1.00 87.75 81 SER A N 1
ATOM 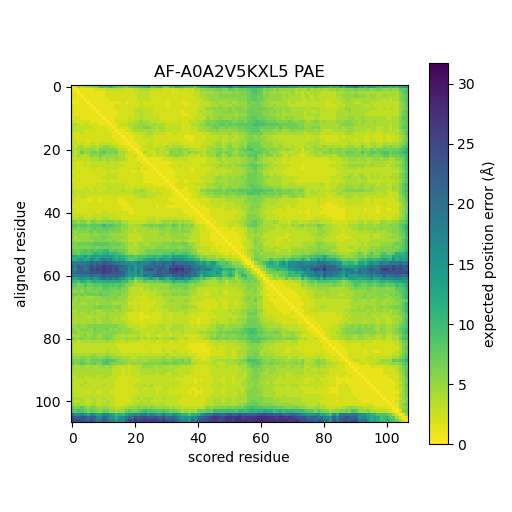669 C CA . SER A 1 81 ? 8.050 4.772 6.404 1.00 87.75 81 SER A CA 1
ATOM 670 C C . SER A 1 81 ? 6.772 3.951 6.155 1.00 87.75 81 SER A C 1
ATOM 672 O O . SER A 1 81 ? 5.786 4.074 6.886 1.00 87.75 81 SER A O 1
ATOM 674 N N . ALA A 1 82 ? 6.759 3.150 5.087 1.00 93.38 82 ALA A N 1
ATOM 675 C CA . ALA A 1 82 ? 5.673 2.226 4.798 1.00 93.38 82 ALA A CA 1
ATOM 676 C C . ALA A 1 82 ? 5.845 0.951 5.627 1.00 93.38 82 ALA A C 1
ATOM 678 O O . ALA A 1 82 ? 6.945 0.418 5.763 1.00 93.38 82 ALA A O 1
ATOM 679 N N . LEU A 1 83 ? 4.742 0.448 6.170 1.00 94.56 83 LEU A N 1
ATOM 680 C CA . LEU A 1 83 ? 4.724 -0.801 6.905 1.00 94.56 83 LEU A CA 1
ATOM 681 C C . LEU A 1 83 ? 4.613 -1.980 5.933 1.00 94.56 83 LEU A C 1
ATOM 683 O O . LEU A 1 83 ? 3.569 -2.161 5.311 1.00 94.56 83 LEU A O 1
ATOM 687 N N . THR A 1 84 ? 5.648 -2.811 5.851 1.00 94.94 84 THR A N 1
ATOM 688 C CA . THR A 1 84 ? 5.610 -4.044 5.053 1.00 94.94 84 THR A CA 1
ATOM 689 C C . THR A 1 84 ? 5.045 -5.216 5.858 1.00 94.94 84 THR A C 1
ATOM 691 O O . THR A 1 84 ? 5.437 -5.454 7.006 1.00 94.94 84 THR A O 1
ATOM 694 N N . ILE A 1 85 ? 4.115 -5.945 5.241 1.00 95.50 85 ILE A N 1
ATOM 695 C CA . ILE A 1 85 ? 3.430 -7.119 5.789 1.00 95.50 85 ILE A CA 1
ATOM 696 C C . ILE A 1 85 ? 3.521 -8.256 4.770 1.00 95.50 85 ILE A C 1
ATOM 698 O O . ILE A 1 85 ? 3.038 -8.113 3.648 1.00 95.50 85 ILE A O 1
ATOM 702 N N . GLU A 1 86 ? 4.102 -9.389 5.166 1.00 93.81 86 GLU A N 1
ATOM 703 C CA . GLU A 1 86 ? 4.205 -10.566 4.296 1.00 93.81 86 GLU A CA 1
ATOM 704 C C . GLU A 1 86 ? 2.870 -11.298 4.173 1.00 93.81 86 GLU A C 1
ATOM 706 O O . GLU A 1 86 ? 2.254 -11.693 5.166 1.00 93.81 86 GLU A O 1
ATOM 711 N N . LEU A 1 87 ? 2.463 -11.550 2.936 1.00 91.38 87 LEU A N 1
ATOM 712 C CA . LEU A 1 87 ? 1.369 -12.446 2.609 1.00 91.38 87 LEU A CA 1
ATOM 713 C C . LEU A 1 87 ? 1.764 -13.905 2.884 1.00 91.38 87 LEU A C 1
ATOM 715 O O . LEU A 1 87 ? 2.934 -14.272 2.914 1.00 91.38 87 LEU A O 1
ATOM 719 N N . GLY A 1 88 ? 0.756 -14.756 3.082 1.00 86.81 88 GLY A N 1
ATOM 720 C CA . GLY A 1 88 ? 0.934 -16.185 3.384 1.00 86.81 88 GLY A CA 1
ATOM 721 C C . GLY A 1 88 ? 0.175 -16.644 4.628 1.00 86.81 88 GLY A C 1
ATOM 722 O O . GLY A 1 88 ? 0.014 -17.841 4.843 1.00 86.81 88 GLY A O 1
ATOM 723 N N . ARG A 1 89 ? -0.342 -15.690 5.405 1.00 89.50 89 ARG A N 1
ATOM 724 C CA . ARG A 1 89 ? -1.195 -15.900 6.582 1.00 89.50 89 ARG A CA 1
ATOM 725 C C . ARG A 1 89 ? -2.653 -15.556 6.276 1.00 89.50 89 ARG A C 1
ATOM 727 O O . ARG A 1 89 ? -2.969 -15.025 5.207 1.00 89.50 89 ARG A O 1
ATOM 734 N N . THR A 1 90 ? -3.552 -15.860 7.206 1.00 90.75 90 THR A N 1
ATOM 735 C CA . THR A 1 90 ? -4.978 -15.529 7.083 1.00 90.75 90 THR A CA 1
ATOM 736 C C . THR A 1 90 ? -5.214 -14.014 7.174 1.00 90.75 90 THR A C 1
ATOM 738 O O . THR A 1 90 ? -4.452 -13.311 7.842 1.00 90.75 90 THR A O 1
ATOM 741 N N . PRO A 1 91 ? -6.285 -13.467 6.562 1.00 91.56 91 PRO A N 1
ATOM 742 C CA . PRO A 1 91 ? -6.614 -12.045 6.686 1.00 91.56 91 PRO A CA 1
ATOM 743 C C . PRO A 1 91 ? -6.700 -11.555 8.139 1.00 91.56 91 PRO A C 1
ATOM 745 O O . PRO A 1 91 ? -6.286 -10.437 8.433 1.00 91.56 91 PRO A O 1
ATOM 748 N N . GLN A 1 92 ? -7.198 -12.390 9.055 1.00 93.94 92 GLN A N 1
ATOM 749 C CA . GLN A 1 92 ? -7.309 -12.080 10.480 1.00 93.94 92 GLN A CA 1
ATOM 750 C C . GLN A 1 92 ? -5.936 -11.865 11.129 1.00 93.94 92 GLN A C 1
ATOM 752 O O . GLN A 1 92 ? -5.755 -10.907 11.881 1.00 93.94 92 GLN A O 1
ATOM 757 N N . GLU A 1 93 ? -4.964 -12.723 10.818 1.00 94.88 93 GLU A N 1
ATOM 758 C CA . GLU A 1 93 ? -3.593 -12.601 11.322 1.00 94.88 93 GLU A CA 1
ATOM 759 C C . GLU A 1 93 ? -2.898 -11.360 10.761 1.00 94.88 93 GLU A C 1
ATOM 761 O O . GLU A 1 93 ? -2.264 -10.623 11.515 1.00 94.88 93 GLU A O 1
ATOM 766 N N . LEU A 1 94 ? -3.076 -11.076 9.467 1.00 94.56 94 LEU A N 1
ATOM 767 C CA . LEU A 1 94 ? -2.502 -9.884 8.837 1.00 94.56 94 LEU A CA 1
ATOM 768 C C . LEU A 1 94 ? -3.076 -8.596 9.444 1.00 94.56 94 LEU A C 1
ATOM 770 O O . LEU A 1 94 ? -2.336 -7.663 9.741 1.00 94.56 94 LEU A O 1
ATOM 774 N N . VAL A 1 95 ? -4.391 -8.546 9.686 1.00 94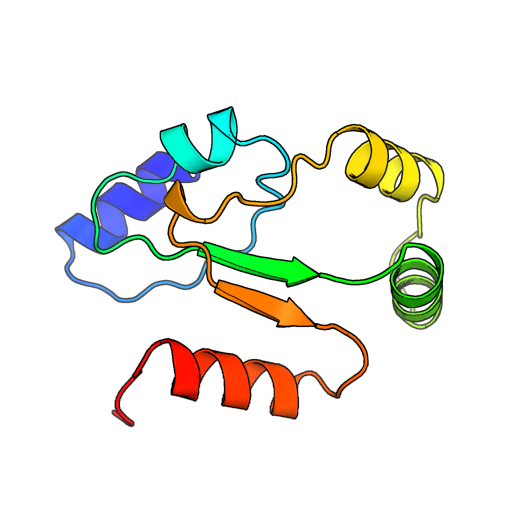.56 95 VAL A N 1
ATOM 775 C CA . VAL A 1 95 ? -5.036 -7.399 10.348 1.00 94.56 95 VAL A CA 1
ATOM 776 C C . VAL A 1 95 ? -4.528 -7.226 11.779 1.00 94.56 95 VAL A C 1
ATOM 778 O O . VAL A 1 95 ? -4.311 -6.091 12.208 1.00 94.56 95 VAL A O 1
ATOM 781 N N . LYS A 1 96 ? -4.331 -8.322 12.521 1.00 94.50 96 LYS A N 1
ATOM 782 C CA . LYS A 1 96 ? -3.757 -8.277 13.871 1.00 94.50 96 LYS A CA 1
ATOM 783 C 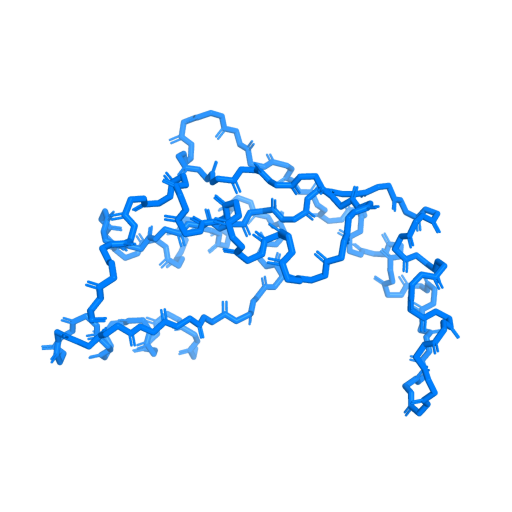C . LYS A 1 96 ? -2.346 -7.682 13.845 1.00 94.50 96 LYS A C 1
ATOM 785 O O . LYS A 1 96 ? -2.092 -6.730 14.577 1.00 94.50 96 LYS A O 1
ATOM 790 N N . GLU A 1 97 ? -1.487 -8.165 12.951 1.00 95.06 97 GLU A N 1
ATOM 791 C CA . GLU A 1 97 ? -0.119 -7.659 12.790 1.00 95.06 97 GLU A CA 1
ATOM 792 C C . GLU A 1 97 ? -0.093 -6.168 12.420 1.00 95.06 97 GLU A C 1
ATOM 794 O O . GLU A 1 97 ? 0.674 -5.397 12.996 1.00 95.06 97 GLU A O 1
ATOM 799 N N . ILE A 1 98 ? -0.958 -5.736 11.495 1.00 94.94 98 ILE A N 1
ATOM 800 C CA . ILE A 1 98 ? -1.069 -4.323 11.106 1.00 94.94 98 ILE A CA 1
ATOM 801 C C . ILE A 1 98 ? -1.442 -3.457 12.310 1.00 94.94 98 ILE A C 1
ATOM 803 O O . ILE A 1 98 ? -0.826 -2.416 12.528 1.00 94.94 98 ILE A O 1
ATOM 807 N N . LYS A 1 99 ? -2.436 -3.877 13.102 1.00 94.00 99 LYS A N 1
ATOM 808 C CA . LYS A 1 99 ? -2.869 -3.132 14.293 1.00 94.00 99 LYS A CA 1
ATOM 809 C C . LYS A 1 99 ? -1.754 -3.010 15.328 1.00 94.00 99 LYS A C 1
ATOM 811 O O . LYS A 1 99 ? -1.552 -1.923 15.860 1.00 94.00 99 LYS A O 1
ATOM 816 N N . GLU A 1 100 ? -1.029 -4.098 15.578 1.00 93.81 100 GLU A N 1
ATOM 817 C CA . GLU A 1 100 ? 0.091 -4.130 16.523 1.00 93.81 100 GLU A CA 1
ATOM 818 C C . GLU A 1 100 ? 1.229 -3.205 16.077 1.00 93.81 100 GLU A C 1
ATOM 820 O O . GLU A 1 100 ? 1.674 -2.360 16.853 1.00 93.81 100 GLU A O 1
ATOM 825 N N . LYS A 1 101 ? 1.652 -3.302 14.811 1.00 93.25 101 LYS A N 1
ATOM 826 C CA . LYS A 1 101 ? 2.762 -2.504 14.267 1.00 93.25 101 LYS A CA 1
ATOM 827 C C . LYS A 1 101 ? 2.429 -1.024 14.078 1.00 93.25 101 LYS A C 1
ATOM 829 O O . LYS A 1 101 ? 3.326 -0.191 14.122 1.00 93.25 101 LYS A O 1
ATOM 834 N N . LEU A 1 102 ? 1.159 -0.685 13.858 1.00 91.88 102 LEU A N 1
ATOM 835 C CA . LEU A 1 102 ? 0.699 0.706 13.807 1.00 91.88 102 LEU A CA 1
ATOM 836 C C . LEU A 1 102 ? 0.343 1.270 15.189 1.00 91.88 102 LEU A C 1
ATOM 838 O O . LEU A 1 102 ? -0.077 2.423 15.269 1.00 91.88 102 LEU A O 1
ATOM 842 N N . HIS A 1 103 ? 0.495 0.478 16.258 1.00 90.56 103 HIS A N 1
ATOM 843 C CA . HIS A 1 103 ? 0.117 0.847 17.623 1.00 90.56 103 HIS A CA 1
ATOM 844 C C . HIS A 1 103 ? -1.316 1.390 17.714 1.00 90.56 103 HIS A C 1
ATOM 846 O O . HIS A 1 103 ? -1.596 2.333 18.452 1.00 90.56 103 HIS A O 1
ATOM 852 N N . LEU A 1 104 ? -2.235 0.806 16.938 1.00 85.00 104 LEU A N 1
ATOM 853 C CA . LEU A 1 104 ? -3.636 1.201 16.973 1.00 85.00 104 LEU A CA 1
ATOM 854 C C . LEU A 1 104 ? -4.231 0.687 18.284 1.00 85.00 104 LEU A C 1
ATOM 856 O O . LEU A 1 104 ? -4.476 -0.513 18.436 1.00 85.00 104 LEU A O 1
ATOM 860 N N . SER A 1 105 ? -4.428 1.598 19.237 1.00 69.19 105 SER A N 1
ATOM 861 C CA . SER A 1 105 ? -5.112 1.324 20.498 1.00 69.19 105 SER A CA 1
ATOM 862 C C . SER A 1 105 ? -6.438 0.621 20.221 1.00 69.19 105 SER A C 1
ATOM 864 O O . SER A 1 105 ? -7.160 0.986 19.288 1.00 69.19 105 SER A O 1
ATOM 866 N N . ARG A 1 106 ? -6.786 -0.376 21.041 1.00 55.75 106 ARG A N 1
ATOM 867 C CA . ARG A 1 106 ? -8.178 -0.826 21.123 1.00 55.75 106 ARG A CA 1
ATOM 868 C C . ARG A 1 106 ? -8.993 0.376 21.603 1.00 55.75 106 ARG A C 1
ATOM 870 O O . ARG A 1 106 ? -8.849 0.767 22.757 1.00 55.75 106 ARG A O 1
ATOM 877 N N . GLY A 1 107 ? -9.735 0.998 20.689 1.00 48.38 107 GLY A N 1
ATOM 878 C CA . GLY A 1 107 ? -10.908 1.782 21.064 1.00 48.38 107 GLY A CA 1
ATOM 879 C C . GLY A 1 107 ? -11.934 0.882 21.732 1.00 48.38 107 GLY A C 1
ATOM 880 O O . GLY A 1 107 ? -11.944 -0.330 21.399 1.00 48.38 107 GLY A O 1
#

Nearest PDB structures (foldseek):
  1knq-assembly1_A  TM=8.606E-01  e=2.262E-05  Escherichia coli
  3t61-assembly1_B  TM=7.852E-01  e=1.441E-05  Sinorhizobium meliloti 1021
  2iyv-assembly1_A  TM=5.294E-01  e=3.763E-01  Mycobacterium tuberculosis H37Rv
  1z8f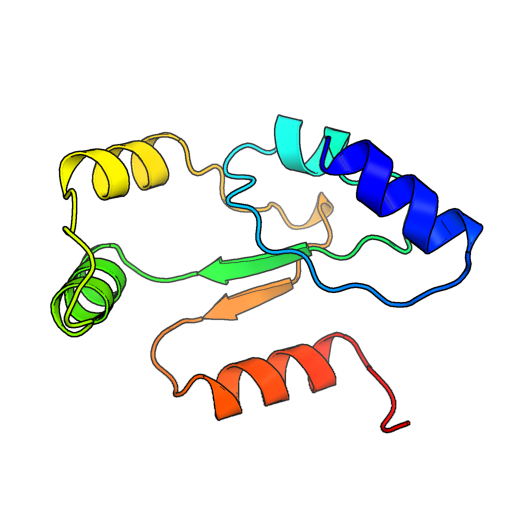-assembly1_A  TM=3.941E-01  e=2.433E+00  Mycobacterium tuberculosis
  1f9e-assembly1_A  TM=2.968E-01  e=7.268E+00  Homo sapiens

Foldseek 3Di:
DLLVVLVVCVVVVHDDDDDDLLQDPVSLVSSCPDPVDAAEAADEDLVLVQVVVVVDPPDDDDPVVSVVSVVSHDDDDVVSNHHYDYPDDDPVVRVVVVCVVVVPDDD

Secondary structure (DSSP, 8-state):
-HHHHHHHHHHHT----------SHHHHHHH--STT---EEEE--HHHHHHHHHHSTTS---HHHHHHHHHT--PPPGGGT-EEEESSS-HHHHHHHHHHHTT----

pLDDT: mean 88.46, std 9.46, range [48.38, 95.81]

Mean predicted aligned error: 5.01 Å

Solvent-accessible surface area (backbone atoms only — not comparable to full-atom values): 6834 Å² total; per-residue (Å²): 110,68,52,58,51,52,53,50,32,60,74,69,73,48,90,82,87,81,93,73,82,61,36,36,60,73,50,45,60,65,53,44,81,50,91,85,57,76,49,76,43,77,44,65,57,71,68,60,52,53,52,56,48,70,70,45,85,93,56,89,77,55,66,65,58,54,49,50,50,60,75,50,47,46,80,83,50,84,91,67,66,51,46,79,42,76,62,88,68,55,73,70,56,53,54,49,52,51,36,61,77,67,66,58,71,86,125

Sequence (107 aa):
RLREQIKRSLAARENAVLACSALKRKYRDCLRVNRDVKFVFLRGDSALIAKQLRHRRGHFFDRALLKSQFDDLEEPQPDESALTIELGRTPQELVKEIKEKLHLSRG